Protein AF-A0A9D6KVW4-F1 (afdb_monomer_lite)

Sequence (142 aa):
MSFEREAVEVELALRDSAEEQGVEASVLQIEPPVDRVLAERVGRVVEAWKRVEGALRQRVEEKTGEAPKRSSDALRLAVQHELLTADQIQSLNGLRIMRNLAVHGPPTEFSEKHATQFVVLADALVTLLNFRKLGNQAEHEG

Radius of gyration: 28.42 Å; chains: 1; bounding box: 93×36×61 Å

Foldseek 3Di:
DPPVVVVVVVVVVVVVVVVVVPPPVPPPPPPPPPPVVLVVLLVLLVVLVVLLLVLLQVLLCVPPVDRDPDSVVSLVSCVVSVVDDPVLNVLNVVSVVLNCCSPPNDSVVCDPVSSVVSNVSSVVSSCVSPVPPPPPVVPPPD

pLDDT: mean 82.75, std 18.9, range [48.09, 98.5]

Secondary structure (DSSP, 8-state):
--SHHHHHHHHHHHHHHHHHTT--------PPPP-HHHHHHHHHHHHHHHHHHHHHHHHHHHHHS---SSHHHHHHHHHHTT-S-HHHHHHHHHHHHHHHHHHHS-GGG--HHHHHHHHHHHHHHHHHHHTTSSSTTTTS--

Structure (mmCIF, N/CA/C/O backbone):
data_AF-A0A9D6KVW4-F1
#
_entry.id   AF-A0A9D6KVW4-F1
#
loop_
_atom_site.group_PDB
_atom_site.id
_atom_site.type_symbol
_atom_site.label_atom_id
_atom_site.label_alt_id
_atom_site.label_comp_id
_atom_site.label_asym_id
_atom_site.label_entity_id
_atom_site.label_seq_id
_atom_site.pdbx_PDB_ins_code
_atom_site.Cartn_x
_atom_site.Cartn_y
_atom_site.Cartn_z
_atom_site.occupancy
_atom_site.B_iso_or_equiv
_atom_site.auth_seq_id
_atom_site.auth_comp_id
_atom_site.auth_asym_id
_atom_site.auth_atom_id
_atom_site.pdbx_PDB_model_num
ATOM 1 N N . MET A 1 1 ? 58.651 26.538 -43.200 1.00 53.88 1 MET A N 1
ATOM 2 C CA . MET A 1 1 ? 57.966 25.313 -42.736 1.00 53.88 1 MET A CA 1
ATOM 3 C C . MET A 1 1 ? 58.478 24.975 -41.338 1.00 53.88 1 MET A C 1
ATOM 5 O O . MET A 1 1 ? 59.445 24.240 -41.230 1.00 53.88 1 MET A O 1
ATOM 9 N N . SER A 1 2 ? 57.927 25.602 -40.289 1.00 58.62 2 SER A N 1
ATOM 10 C CA . SER A 1 2 ? 58.426 25.467 -38.902 1.00 58.62 2 SER A CA 1
ATOM 11 C C . SER A 1 2 ? 57.319 25.443 -37.833 1.00 58.62 2 SER A C 1
ATOM 13 O O . SER A 1 2 ? 57.630 25.521 -36.655 1.00 58.62 2 SER A O 1
ATOM 15 N N . PHE A 1 3 ? 56.045 25.324 -38.225 1.00 48.81 3 PHE A N 1
ATOM 16 C CA . PHE A 1 3 ? 54.901 25.371 -37.299 1.00 48.81 3 PHE A CA 1
ATOM 17 C C . PHE A 1 3 ? 54.341 23.983 -36.940 1.00 48.81 3 PHE A C 1
ATOM 19 O O . PHE A 1 3 ? 53.579 23.854 -35.993 1.00 48.81 3 PHE A O 1
ATOM 26 N N . GLU A 1 4 ? 54.736 22.928 -37.660 1.00 52.41 4 GLU A N 1
ATOM 27 C CA . GLU A 1 4 ? 54.264 21.558 -37.390 1.00 52.41 4 GLU A CA 1
ATOM 28 C C . GLU A 1 4 ? 55.052 20.855 -36.276 1.00 52.41 4 GLU A C 1
ATOM 30 O O . GLU A 1 4 ? 54.542 19.923 -35.667 1.00 52.41 4 GLU A O 1
ATOM 35 N N . ARG A 1 5 ? 56.280 21.297 -35.971 1.00 53.75 5 ARG A N 1
ATOM 36 C CA . ARG A 1 5 ? 57.085 20.704 -34.886 1.00 53.75 5 ARG A CA 1
ATOM 37 C C . ARG A 1 5 ? 56.686 21.213 -33.501 1.00 53.75 5 ARG A C 1
ATOM 39 O O . ARG A 1 5 ? 56.757 20.457 -32.543 1.00 53.75 5 ARG A O 1
ATOM 46 N N . GLU A 1 6 ? 56.212 22.452 -33.418 1.00 53.25 6 GLU A N 1
ATOM 47 C CA . GLU A 1 6 ? 55.851 23.102 -32.153 1.00 53.25 6 GLU A CA 1
ATOM 48 C C . GLU A 1 6 ? 54.529 22.552 -31.584 1.00 53.25 6 GLU A C 1
ATOM 50 O O . GLU A 1 6 ? 54.391 22.377 -30.378 1.00 53.25 6 GLU A O 1
ATOM 55 N N . ALA A 1 7 ? 53.582 22.169 -32.450 1.00 56.81 7 ALA A N 1
ATOM 56 C CA . ALA A 1 7 ? 52.325 21.544 -32.030 1.00 56.81 7 ALA A CA 1
ATOM 57 C C . ALA A 1 7 ? 52.526 20.144 -31.416 1.00 56.81 7 ALA A C 1
ATOM 59 O O . ALA A 1 7 ? 51.836 19.782 -30.466 1.00 56.81 7 ALA A O 1
ATOM 60 N N . VAL A 1 8 ? 53.501 19.380 -31.920 1.00 60.81 8 VAL A N 1
ATOM 61 C CA . VAL A 1 8 ? 53.801 18.022 -31.435 1.00 60.81 8 VAL A CA 1
ATOM 62 C C . VAL A 1 8 ? 54.504 18.053 -30.073 1.00 60.81 8 VAL A C 1
ATOM 64 O O . VAL A 1 8 ? 54.229 17.204 -29.228 1.00 60.81 8 VAL A O 1
ATOM 67 N N . GLU A 1 9 ? 55.364 19.045 -29.816 1.00 58.56 9 GLU A N 1
ATOM 68 C CA . GLU A 1 9 ? 56.016 19.208 -28.505 1.00 58.56 9 GLU A CA 1
ATOM 69 C C . GLU A 1 9 ? 55.029 19.617 -27.403 1.00 58.56 9 GLU A C 1
ATOM 71 O O . GLU A 1 9 ? 55.131 19.123 -26.281 1.00 58.56 9 GLU A O 1
ATOM 76 N N . VAL A 1 10 ? 54.032 20.452 -27.719 1.00 59.41 10 VAL A N 1
ATOM 77 C CA . VAL A 1 10 ? 52.977 20.823 -26.758 1.00 59.41 10 VAL A CA 1
ATOM 78 C C . VAL A 1 10 ? 52.087 19.622 -26.419 1.00 59.41 10 VAL A C 1
ATOM 80 O O . VAL A 1 10 ? 51.721 19.438 -25.260 1.00 59.41 10 VAL A O 1
ATOM 83 N N . GLU A 1 11 ? 51.773 18.770 -27.396 1.00 58.25 11 GLU A N 1
ATOM 84 C CA . GLU A 1 11 ? 50.952 17.573 -27.173 1.00 58.25 11 GLU A CA 1
ATOM 85 C C . GLU A 1 11 ? 51.691 16.496 -26.357 1.00 58.25 11 GLU A C 1
ATOM 87 O O . GLU A 1 11 ? 51.093 15.867 -25.483 1.00 58.25 11 GLU A O 1
ATOM 92 N N . LEU A 1 12 ? 53.003 16.333 -26.568 1.00 61.59 12 LEU A N 1
ATOM 93 C CA . LEU A 1 12 ? 53.848 15.443 -25.760 1.00 61.59 12 LEU A CA 1
ATOM 94 C C . LEU A 1 12 ? 54.020 15.953 -24.321 1.00 61.59 12 LEU A C 1
ATOM 96 O O . LEU A 1 12 ? 53.875 15.172 -23.383 1.00 61.59 12 LEU A O 1
ATOM 100 N N . ALA A 1 13 ? 54.228 17.260 -24.127 1.00 61.69 13 ALA A N 1
ATOM 101 C CA . ALA A 1 13 ? 54.359 17.850 -22.791 1.00 61.69 13 ALA A CA 1
ATOM 102 C C . ALA A 1 13 ? 53.062 17.759 -21.963 1.00 61.69 13 ALA A C 1
ATOM 104 O O . ALA A 1 13 ? 53.105 17.588 -20.744 1.00 61.69 13 ALA A O 1
ATOM 105 N N . LEU A 1 14 ? 51.896 17.836 -22.615 1.00 58.50 14 LEU A N 1
ATOM 106 C CA . LEU A 1 14 ? 50.601 17.657 -21.952 1.00 58.50 14 LEU A CA 1
ATOM 107 C C . LEU A 1 14 ? 50.338 16.197 -21.557 1.00 58.50 14 LEU A C 1
ATOM 109 O O . LEU A 1 14 ? 49.630 15.949 -20.581 1.00 58.50 14 LEU A O 1
ATOM 113 N N . ARG A 1 15 ? 50.911 15.238 -22.291 1.00 55.97 15 ARG A N 1
ATOM 114 C CA . ARG A 1 15 ? 50.732 13.807 -22.034 1.00 55.97 15 ARG A CA 1
ATOM 115 C C . ARG A 1 15 ? 51.581 13.319 -20.859 1.00 55.97 15 ARG A C 1
ATOM 117 O O . ARG A 1 15 ? 51.048 12.626 -19.998 1.00 55.97 15 ARG A O 1
ATOM 124 N N . ASP A 1 16 ? 52.831 13.768 -20.763 1.00 57.31 16 ASP A N 1
ATOM 125 C CA . ASP A 1 16 ? 53.711 13.431 -19.633 1.00 57.31 16 ASP A CA 1
ATOM 126 C C . ASP A 1 16 ? 53.219 14.065 -18.317 1.00 57.31 16 ASP A C 1
ATOM 128 O O . ASP A 1 16 ? 53.261 13.440 -17.257 1.00 57.31 16 ASP A O 1
ATOM 132 N N . SER A 1 17 ? 52.639 15.271 -18.378 1.00 55.34 17 SER A N 1
ATOM 133 C CA . SER A 1 17 ? 52.080 15.937 -17.191 1.00 55.34 17 SER A CA 1
ATOM 134 C C . SER A 1 17 ? 50.829 15.238 -16.631 1.00 55.34 17 SER A C 1
ATOM 136 O O . SER A 1 17 ? 50.553 15.344 -15.435 1.00 55.34 17 SER A O 1
ATOM 138 N N . ALA A 1 18 ? 50.085 14.498 -17.462 1.00 55.31 18 ALA A N 1
ATOM 139 C CA . ALA A 1 18 ? 48.910 13.737 -17.035 1.00 55.31 18 ALA A CA 1
ATOM 140 C C . ALA A 1 18 ? 49.273 12.411 -16.339 1.00 55.31 18 ALA A C 1
ATOM 142 O O . ALA A 1 18 ? 48.534 11.967 -15.460 1.00 55.31 18 ALA A O 1
ATOM 143 N N . GLU A 1 19 ? 50.410 11.799 -16.684 1.00 56.38 19 GLU A N 1
ATOM 144 C CA . GLU A 1 19 ? 50.887 10.562 -16.047 1.00 56.38 19 GLU A CA 1
ATOM 145 C C . GLU A 1 19 ? 51.571 10.827 -14.694 1.00 56.38 19 GLU A C 1
ATOM 147 O O . GLU A 1 19 ? 51.370 10.063 -13.748 1.00 56.38 19 GLU A O 1
ATOM 152 N N . GLU A 1 20 ? 52.299 11.941 -14.541 1.00 55.78 20 GLU A N 1
ATOM 153 C CA . GLU A 1 20 ? 52.974 12.282 -13.275 1.00 55.78 20 GLU A CA 1
ATOM 154 C C . GLU A 1 20 ? 52.019 12.689 -12.142 1.00 55.78 20 GLU A C 1
ATOM 156 O O . GLU A 1 20 ? 52.359 12.543 -10.966 1.00 55.78 20 GLU A O 1
ATOM 161 N N . GLN A 1 21 ? 50.812 13.174 -12.452 1.00 53.56 21 GLN A N 1
ATOM 162 C CA . GLN A 1 21 ? 49.875 13.633 -11.420 1.00 53.56 21 GLN A CA 1
ATOM 163 C C . GLN A 1 21 ? 49.090 12.511 -10.735 1.00 53.56 21 GLN A C 1
ATOM 165 O O . GLN A 1 21 ? 48.299 12.806 -9.838 1.00 53.56 21 GLN A O 1
ATOM 170 N N . GLY A 1 22 ? 49.279 11.241 -11.121 1.00 48.66 22 GLY A N 1
ATOM 171 C CA . GLY A 1 22 ? 48.578 10.122 -10.483 1.00 48.66 22 GLY A CA 1
ATOM 172 C C . GLY A 1 22 ? 47.059 10.312 -10.467 1.00 48.66 22 GLY A C 1
ATOM 173 O O . GLY A 1 22 ? 46.369 9.756 -9.612 1.00 48.66 22 GLY A O 1
ATOM 174 N N . VAL A 1 23 ? 46.536 11.121 -11.394 1.00 50.03 23 VAL A N 1
ATOM 175 C CA . VAL A 1 23 ? 45.110 11.239 -11.632 1.00 50.03 23 VAL A CA 1
ATOM 176 C C . VAL A 1 23 ? 44.770 9.970 -12.387 1.00 50.03 23 VAL A C 1
ATOM 178 O O . VAL A 1 23 ? 44.669 9.957 -13.612 1.00 50.03 23 VAL A O 1
ATOM 181 N N . GLU A 1 24 ? 44.602 8.873 -11.638 1.00 49.53 24 GLU A N 1
ATOM 182 C CA . GLU A 1 24 ? 43.600 7.892 -12.015 1.00 49.53 24 GLU A CA 1
ATOM 183 C C . GLU A 1 24 ? 42.417 8.735 -12.451 1.00 49.53 24 GLU A C 1
ATOM 185 O O . GLU A 1 24 ? 41.869 9.498 -11.648 1.00 49.53 24 GLU A O 1
ATOM 190 N N . ALA A 1 25 ? 42.120 8.697 -13.749 1.00 51.31 25 ALA A N 1
ATOM 191 C CA . ALA A 1 25 ? 40.879 9.192 -14.282 1.00 51.31 25 ALA A CA 1
ATOM 192 C C . ALA A 1 25 ? 39.812 8.437 -13.497 1.00 51.31 25 ALA A C 1
ATOM 194 O O . ALA A 1 25 ? 39.434 7.326 -13.863 1.00 51.31 25 ALA A O 1
ATOM 195 N N . SER A 1 26 ? 39.436 8.999 -12.345 1.00 48.09 26 SER A N 1
ATOM 196 C CA . SER A 1 26 ? 38.346 8.560 -11.509 1.00 48.09 26 SER A CA 1
ATOM 197 C C . SER A 1 26 ? 37.188 8.685 -12.447 1.00 48.09 26 SER A C 1
ATOM 199 O O . SER A 1 26 ? 36.730 9.787 -12.753 1.00 48.09 26 SER A O 1
ATOM 201 N N . VAL A 1 27 ? 36.883 7.530 -13.023 1.00 52.50 27 VAL A N 1
ATOM 202 C CA . VAL A 1 27 ? 35.858 7.289 -14.003 1.00 52.50 27 VAL A CA 1
ATOM 203 C C . VAL A 1 27 ? 34.685 8.106 -13.521 1.00 52.50 27 VAL A C 1
ATOM 205 O O . VAL A 1 27 ? 34.108 7.802 -12.477 1.00 52.50 27 VAL A O 1
ATOM 208 N N . LEU A 1 28 ? 34.400 9.197 -14.237 1.00 49.84 28 LEU A N 1
ATOM 209 C CA . LEU A 1 28 ? 33.108 9.845 -14.190 1.00 49.84 28 LEU A CA 1
ATOM 210 C C . LEU A 1 28 ? 32.139 8.696 -14.434 1.00 49.84 28 LEU A C 1
ATOM 212 O O . LEU A 1 28 ? 31.998 8.226 -15.563 1.00 49.84 28 LEU A O 1
ATOM 216 N N . GLN A 1 29 ? 31.578 8.157 -13.351 1.00 53.41 29 GLN A N 1
ATOM 217 C CA . GLN A 1 29 ? 30.484 7.213 -13.402 1.00 53.41 29 GLN A CA 1
ATOM 218 C C . GLN A 1 29 ? 29.326 8.035 -13.945 1.00 53.41 29 GLN A C 1
ATOM 220 O O . GLN A 1 29 ? 28.557 8.636 -13.202 1.00 53.41 29 GLN A O 1
ATOM 225 N N . ILE A 1 30 ? 29.292 8.167 -15.269 1.00 55.62 30 ILE A N 1
ATOM 226 C CA . ILE A 1 30 ? 28.155 8.692 -15.994 1.00 55.62 30 ILE A CA 1
ATOM 227 C C . ILE A 1 30 ? 27.073 7.669 -15.694 1.00 55.62 30 ILE A C 1
ATOM 229 O O . ILE A 1 30 ? 27.104 6.555 -16.221 1.00 55.62 30 ILE A O 1
ATOM 233 N N . GLU A 1 31 ? 26.193 8.012 -14.751 1.00 59.75 31 GLU A N 1
ATOM 234 C CA . GLU A 1 31 ? 25.026 7.202 -14.448 1.00 59.75 31 GLU A CA 1
ATOM 235 C C . GLU A 1 31 ? 24.353 6.854 -15.781 1.00 59.75 31 GLU A C 1
ATOM 237 O O . GLU A 1 31 ? 24.183 7.741 -16.632 1.00 59.75 31 GLU A O 1
ATOM 242 N N . PRO A 1 32 ? 24.030 5.572 -16.021 1.00 60.19 32 PRO A N 1
ATOM 243 C CA . PRO A 1 32 ? 23.381 5.187 -17.259 1.00 60.19 32 PRO A CA 1
ATOM 244 C C . PRO A 1 32 ? 22.113 6.031 -17.432 1.00 60.19 32 PRO A C 1
ATOM 246 O O . PRO A 1 32 ? 21.452 6.351 -16.438 1.00 60.19 32 PRO A O 1
ATOM 249 N N . PRO A 1 33 ? 21.760 6.413 -18.673 1.00 70.81 33 PRO A N 1
ATOM 250 C CA . PRO A 1 33 ? 20.574 7.215 -18.923 1.00 70.81 33 PRO A CA 1
ATOM 251 C C . PRO A 1 33 ? 19.373 6.546 -18.255 1.00 70.81 33 PRO A C 1
ATOM 253 O O . PRO A 1 33 ? 19.053 5.395 -18.554 1.00 70.81 33 PRO A O 1
ATOM 256 N N . VAL A 1 34 ? 18.745 7.265 -17.321 1.00 73.50 34 VAL A N 1
ATOM 257 C CA . VAL A 1 34 ? 17.565 6.783 -16.603 1.00 73.50 34 VAL A CA 1
ATOM 258 C C . VAL A 1 34 ? 16.524 6.380 -17.637 1.00 73.50 34 VAL A C 1
ATOM 260 O O . VAL A 1 34 ? 16.097 7.206 -18.450 1.00 73.50 34 VAL A O 1
ATOM 263 N N . ASP A 1 35 ? 16.118 5.111 -17.608 1.00 87.50 35 ASP A N 1
ATOM 264 C CA . ASP A 1 35 ? 14.998 4.635 -18.407 1.00 87.50 35 ASP A CA 1
ATOM 265 C C . ASP A 1 35 ? 13.746 5.401 -17.962 1.00 87.50 35 ASP A C 1
ATOM 267 O O . ASP A 1 35 ? 13.157 5.135 -16.911 1.00 87.50 35 ASP A O 1
ATOM 271 N N . ARG A 1 36 ? 13.369 6.408 -18.757 1.00 89.25 36 ARG A N 1
ATOM 272 C CA . ARG A 1 36 ? 12.244 7.299 -18.458 1.00 89.25 36 ARG A CA 1
ATOM 273 C C . ARG A 1 36 ? 10.940 6.521 -18.320 1.00 89.25 36 ARG A C 1
ATOM 275 O O . ARG A 1 36 ? 10.134 6.843 -17.453 1.00 89.25 36 ARG A O 1
ATOM 282 N N . VAL A 1 37 ? 10.765 5.465 -19.113 1.00 90.31 37 VAL A N 1
ATOM 283 C CA . VAL A 1 37 ? 9.555 4.640 -19.087 1.00 90.31 37 VAL A CA 1
ATOM 284 C C . VAL A 1 37 ? 9.489 3.846 -17.784 1.00 90.31 37 VAL A C 1
ATOM 286 O O . VAL A 1 37 ? 8.429 3.757 -17.157 1.00 90.31 37 VAL A O 1
ATOM 289 N N . LEU A 1 38 ? 10.620 3.295 -17.334 1.00 92.50 38 LEU A N 1
ATOM 290 C CA . LEU A 1 38 ? 10.696 2.658 -16.021 1.00 92.50 38 LEU A CA 1
ATOM 291 C C . LEU A 1 38 ? 10.424 3.668 -14.899 1.00 92.50 38 LEU A C 1
ATOM 293 O O . LEU A 1 38 ? 9.608 3.390 -14.020 1.00 92.50 38 LEU A O 1
ATOM 297 N N . ALA A 1 39 ? 11.044 4.849 -14.944 1.00 92.75 39 ALA A N 1
ATOM 298 C CA . ALA A 1 39 ? 10.861 5.886 -13.930 1.00 92.75 39 ALA A CA 1
ATOM 299 C C . ALA A 1 39 ? 9.388 6.320 -13.799 1.00 92.75 39 ALA A C 1
ATOM 301 O O . ALA A 1 39 ? 8.875 6.439 -12.686 1.00 92.75 39 ALA A O 1
ATOM 302 N N . GLU A 1 40 ? 8.672 6.475 -14.915 1.00 95.56 40 GLU A N 1
ATOM 303 C CA . GLU A 1 40 ? 7.237 6.789 -14.933 1.00 95.56 40 GLU A CA 1
ATOM 304 C C . GLU A 1 40 ? 6.376 5.676 -14.310 1.00 95.56 40 GLU A C 1
ATOM 306 O O . GLU A 1 40 ? 5.430 5.944 -13.559 1.00 95.56 40 GLU A O 1
ATOM 311 N N . ARG A 1 41 ? 6.695 4.402 -14.579 1.00 96.31 41 ARG A N 1
ATOM 312 C CA . ARG A 1 41 ? 6.029 3.249 -13.940 1.00 96.31 41 ARG A CA 1
ATOM 313 C C . ARG A 1 41 ? 6.237 3.252 -12.433 1.00 96.31 41 ARG A C 1
ATOM 315 O O . ARG A 1 41 ? 5.263 3.144 -11.688 1.00 96.31 41 ARG A O 1
ATOM 322 N N . VAL A 1 42 ? 7.483 3.410 -11.991 1.00 97.19 42 VAL A N 1
ATOM 323 C CA . VAL A 1 42 ? 7.833 3.452 -10.566 1.00 97.19 42 VAL A CA 1
ATOM 324 C C . VAL A 1 42 ? 7.161 4.641 -9.880 1.00 97.19 42 VAL A C 1
ATOM 326 O O . VAL A 1 42 ? 6.586 4.477 -8.805 1.00 97.19 42 VAL A O 1
ATOM 329 N N . GLY A 1 43 ? 7.134 5.811 -10.524 1.00 97.44 43 GLY A N 1
ATOM 330 C CA . GLY A 1 43 ? 6.452 7.000 -10.015 1.00 97.44 43 GLY A CA 1
ATOM 331 C C . GLY A 1 43 ? 4.968 6.757 -9.729 1.00 97.44 43 GLY A C 1
ATOM 332 O O . GLY A 1 43 ? 4.496 7.051 -8.630 1.00 97.44 43 GLY A O 1
ATOM 333 N N . ARG A 1 44 ? 4.238 6.130 -10.663 1.00 98.00 44 ARG A N 1
ATOM 334 C CA . ARG A 1 44 ? 2.817 5.777 -10.463 1.00 98.00 44 ARG A CA 1
ATOM 335 C C . ARG A 1 44 ? 2.603 4.833 -9.280 1.00 98.00 44 ARG A C 1
ATOM 337 O O . ARG A 1 44 ? 1.656 5.017 -8.518 1.00 98.00 44 ARG A O 1
ATOM 344 N N . VAL A 1 45 ? 3.486 3.850 -9.104 1.00 98.25 45 VAL A N 1
ATOM 345 C CA . VAL A 1 45 ? 3.444 2.915 -7.968 1.00 98.25 45 VAL A CA 1
ATOM 346 C C . VAL A 1 45 ? 3.679 3.643 -6.648 1.00 98.25 45 VAL A C 1
ATOM 348 O O . VAL A 1 45 ? 2.928 3.441 -5.695 1.00 98.25 45 VAL A O 1
ATOM 351 N N . VAL A 1 46 ? 4.690 4.512 -6.585 1.00 98.12 46 VAL A N 1
ATOM 352 C CA . VAL A 1 46 ? 5.012 5.290 -5.381 1.00 98.12 46 VAL A CA 1
ATOM 353 C C . VAL A 1 46 ? 3.851 6.208 -4.998 1.00 98.12 46 VAL A C 1
ATOM 355 O O . VAL A 1 46 ? 3.452 6.225 -3.834 1.00 98.12 46 VAL A O 1
ATOM 358 N N . GLU A 1 47 ? 3.261 6.920 -5.958 1.00 98.38 47 GLU A N 1
ATOM 359 C CA . GLU A 1 47 ? 2.109 7.790 -5.701 1.00 98.38 47 GLU A CA 1
ATOM 360 C C . GLU A 1 47 ? 0.860 7.002 -5.279 1.00 98.38 47 GLU A C 1
ATOM 362 O O . GLU A 1 47 ? 0.170 7.373 -4.327 1.00 98.38 47 GLU A O 1
ATOM 367 N N . ALA A 1 48 ? 0.581 5.862 -5.914 1.00 98.44 48 ALA A N 1
ATOM 368 C CA . ALA A 1 48 ? -0.504 4.983 -5.488 1.00 98.44 48 ALA A CA 1
ATOM 369 C C . ALA A 1 48 ? -0.283 4.429 -4.068 1.00 98.44 48 ALA A C 1
ATOM 371 O O . ALA A 1 48 ? -1.210 4.430 -3.258 1.00 98.44 48 ALA A O 1
ATOM 372 N N . TRP A 1 49 ? 0.947 4.040 -3.722 1.00 98.25 49 TRP A N 1
ATOM 373 C CA . TRP A 1 49 ? 1.286 3.576 -2.376 1.00 98.25 49 TRP A CA 1
ATOM 374 C C . TRP A 1 49 ? 1.118 4.674 -1.318 1.00 98.25 49 TRP A C 1
ATOM 376 O O . TRP A 1 49 ? 0.549 4.415 -0.258 1.00 98.25 49 TRP A O 1
ATOM 386 N N . LYS A 1 50 ? 1.529 5.916 -1.609 1.00 97.94 50 LYS A N 1
ATOM 387 C CA . LYS A 1 50 ? 1.315 7.063 -0.707 1.00 97.94 50 LYS A CA 1
ATOM 388 C C . LYS A 1 50 ? -0.165 7.267 -0.379 1.00 97.94 50 LYS A C 1
ATOM 390 O O . LYS A 1 50 ? -0.492 7.559 0.771 1.00 97.94 50 LYS A O 1
ATOM 395 N N . ARG A 1 51 ? -1.059 7.087 -1.360 1.00 98.00 51 ARG A N 1
ATOM 396 C CA . ARG A 1 51 ? -2.517 7.175 -1.153 1.00 98.00 51 ARG A CA 1
ATOM 397 C C . 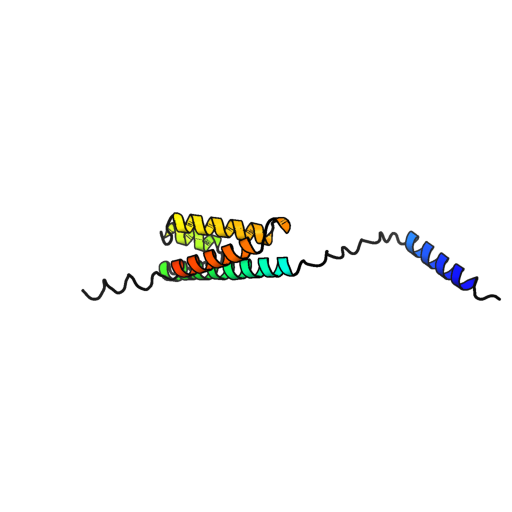ARG A 1 51 ? -3.024 6.075 -0.215 1.00 98.00 51 ARG A C 1
ATOM 399 O O . ARG A 1 51 ? -3.788 6.376 0.697 1.00 98.00 51 ARG A O 1
ATOM 406 N N . VAL A 1 52 ? -2.543 4.839 -0.375 1.00 97.94 52 VAL A N 1
ATOM 407 C CA . VAL A 1 52 ? -2.856 3.721 0.539 1.00 97.94 52 VAL A CA 1
ATOM 408 C C . VAL A 1 52 ? -2.385 4.022 1.965 1.00 97.94 52 VAL A C 1
ATOM 410 O O . VAL A 1 52 ? -3.156 3.877 2.911 1.00 97.94 52 VAL A O 1
ATOM 413 N N . GLU A 1 53 ? -1.143 4.482 2.136 1.00 97.81 53 GLU A N 1
ATOM 414 C CA . GLU A 1 53 ? -0.604 4.829 3.457 1.00 97.81 53 GLU A CA 1
ATOM 415 C C . GLU A 1 53 ? -1.358 5.994 4.102 1.00 97.81 53 GLU A C 1
ATOM 417 O O . GLU A 1 53 ? -1.616 5.966 5.304 1.00 97.81 53 GLU A O 1
ATOM 422 N N . GLY A 1 54 ? -1.724 7.005 3.312 1.00 97.12 54 GLY A N 1
ATOM 423 C CA . GLY A 1 54 ? -2.551 8.122 3.759 1.00 97.12 54 GLY A CA 1
ATOM 424 C C . GLY A 1 54 ? -3.905 7.651 4.283 1.00 97.12 54 GLY A C 1
ATOM 425 O O . GLY A 1 54 ? -4.250 7.965 5.419 1.00 97.12 54 GLY A O 1
ATOM 426 N N . ALA A 1 55 ? -4.619 6.834 3.505 1.00 96.69 55 ALA A N 1
ATOM 427 C CA . ALA A 1 55 ? -5.917 6.287 3.896 1.00 96.69 55 ALA A CA 1
ATOM 428 C C . ALA A 1 55 ? -5.826 5.400 5.150 1.00 96.69 55 ALA A C 1
ATOM 430 O O . ALA A 1 55 ? -6.672 5.484 6.037 1.00 96.69 55 ALA A O 1
ATOM 431 N N . LEU A 1 56 ? -4.776 4.577 5.267 1.00 97.25 56 LEU A N 1
ATOM 432 C CA . LEU A 1 56 ? -4.561 3.748 6.453 1.00 97.25 56 LEU A CA 1
ATOM 433 C C . LEU A 1 56 ? -4.297 4.599 7.701 1.00 97.25 56 LEU A C 1
ATOM 435 O O . LEU A 1 56 ? -4.908 4.350 8.738 1.00 97.25 56 LEU A O 1
ATOM 439 N N . ARG A 1 57 ? -3.410 5.601 7.609 1.00 97.38 57 ARG A N 1
ATOM 440 C CA . ARG A 1 57 ? -3.118 6.515 8.726 1.00 97.38 57 ARG A CA 1
ATOM 441 C C . ARG A 1 57 ? -4.368 7.262 9.169 1.00 97.38 57 ARG A C 1
ATOM 443 O O . ARG A 1 57 ? -4.666 7.260 10.356 1.00 97.38 57 ARG A O 1
ATOM 450 N N . GLN A 1 58 ? -5.114 7.816 8.216 1.00 96.00 58 GLN A N 1
ATOM 451 C CA . GLN A 1 58 ? -6.364 8.514 8.493 1.00 96.00 58 GLN A CA 1
ATOM 452 C C . GLN A 1 58 ? -7.367 7.596 9.198 1.00 96.00 58 GLN A C 1
ATOM 454 O O . GLN A 1 58 ? -7.932 7.969 10.218 1.00 96.00 58 GLN A O 1
ATOM 459 N N . ARG A 1 59 ? -7.555 6.366 8.706 1.00 95.00 59 ARG A N 1
ATOM 460 C CA . ARG A 1 59 ? -8.475 5.402 9.325 1.00 95.00 59 ARG A CA 1
ATOM 461 C C . ARG A 1 59 ? -8.076 5.045 10.758 1.00 95.00 59 ARG A C 1
ATOM 463 O O . ARG A 1 59 ? -8.955 4.852 11.593 1.00 95.00 59 ARG A O 1
ATOM 470 N N . VAL A 1 60 ? -6.778 4.903 11.029 1.00 96.75 60 VAL A N 1
ATOM 471 C CA . VAL A 1 60 ? -6.270 4.659 12.386 1.00 96.75 60 VAL A CA 1
ATOM 472 C C . VAL A 1 60 ? -6.569 5.862 13.273 1.00 96.75 60 VAL A C 1
ATOM 474 O O . VAL A 1 60 ? -7.217 5.693 14.299 1.00 96.75 60 VAL A O 1
ATOM 477 N N . GLU A 1 61 ? -6.206 7.065 12.834 1.00 96.62 61 GLU A N 1
ATOM 478 C CA . GLU A 1 61 ? -6.442 8.308 13.574 1.00 96.62 61 GLU A CA 1
ATOM 479 C C . GLU A 1 61 ? -7.927 8.524 13.891 1.00 96.62 61 GLU A C 1
ATOM 481 O O . GLU A 1 61 ? -8.285 8.777 15.038 1.00 96.62 61 GLU A O 1
ATOM 486 N N . GLU A 1 62 ? -8.815 8.304 12.920 1.00 94.94 62 GLU A N 1
ATOM 487 C CA . GLU A 1 62 ? -10.266 8.412 13.105 1.00 94.94 62 GLU A CA 1
ATOM 488 C C . GLU A 1 62 ? -10.843 7.395 14.105 1.00 94.94 62 GLU A C 1
ATOM 490 O O . GLU A 1 62 ? -11.914 7.629 14.668 1.00 94.94 62 GLU A O 1
ATOM 495 N N . LYS A 1 63 ? -10.194 6.239 14.301 1.00 94.56 63 LYS A N 1
ATOM 496 C CA . LYS A 1 63 ? -10.721 5.143 15.134 1.00 94.56 63 LYS A CA 1
ATOM 497 C C . LYS A 1 63 ? -10.051 5.014 16.492 1.00 94.56 63 LYS A C 1
ATOM 499 O O . LYS A 1 63 ? -10.696 4.516 17.410 1.00 94.56 63 LYS A O 1
ATOM 504 N N . THR A 1 64 ? -8.802 5.440 16.623 1.00 95.75 64 THR A N 1
ATOM 505 C CA . THR A 1 64 ? -8.028 5.319 17.866 1.00 95.75 64 THR A CA 1
ATOM 506 C C . THR A 1 64 ? -7.671 6.675 18.471 1.00 95.75 64 THR A C 1
ATOM 508 O O . THR A 1 64 ? -7.322 6.735 19.645 1.00 95.75 64 THR A O 1
ATOM 511 N N . GLY A 1 65 ? -7.755 7.764 17.698 1.00 96.69 65 GLY A N 1
ATOM 512 C CA . GLY A 1 65 ? -7.247 9.082 18.086 1.00 96.69 65 GLY A CA 1
ATOM 513 C C . GLY A 1 65 ? -5.719 9.203 18.016 1.00 96.69 65 GLY A C 1
ATOM 514 O O . GLY A 1 65 ? -5.175 10.259 18.332 1.00 96.69 65 GLY A O 1
ATOM 515 N N . GLU A 1 66 ? -5.008 8.148 17.607 1.00 96.88 66 GLU A N 1
ATOM 516 C CA . GLU A 1 66 ? -3.554 8.170 17.443 1.00 96.88 66 GLU A CA 1
ATOM 517 C C . GLU A 1 66 ? -3.170 8.561 16.012 1.00 96.88 66 GLU A C 1
ATOM 519 O O . GLU A 1 66 ? -3.675 7.983 15.055 1.00 96.88 66 GLU A O 1
ATOM 524 N N . ALA A 1 67 ? -2.215 9.482 15.859 1.00 96.00 67 ALA A N 1
ATOM 525 C CA . ALA A 1 67 ? -1.714 9.939 14.559 1.00 96.00 67 ALA A CA 1
ATOM 526 C C . ALA A 1 67 ? -0.335 9.316 14.234 1.00 96.00 67 ALA A C 1
ATOM 528 O O . ALA A 1 67 ? 0.711 9.939 14.471 1.00 96.00 67 ALA A O 1
ATOM 529 N N . PRO A 1 68 ? -0.273 8.071 13.716 1.00 96.12 68 PRO A N 1
ATOM 530 C CA . PRO A 1 68 ? 0.991 7.401 13.433 1.00 96.12 68 PRO A CA 1
ATOM 531 C C . PRO A 1 68 ? 1.769 8.111 12.320 1.00 96.12 68 PRO A C 1
ATOM 533 O O . PRO A 1 68 ? 1.284 8.287 11.204 1.00 96.12 68 PRO A O 1
ATOM 536 N N . LYS A 1 69 ? 3.034 8.452 12.592 1.00 93.12 69 LYS A N 1
ATOM 537 C CA . LYS A 1 69 ? 3.922 9.094 11.602 1.00 93.12 69 LYS A CA 1
ATOM 538 C C . LYS A 1 69 ? 4.491 8.107 10.580 1.00 93.12 69 LYS A C 1
ATOM 540 O O . LYS A 1 69 ? 4.800 8.498 9.457 1.00 93.12 69 LYS A O 1
ATOM 545 N N . ARG A 1 70 ? 4.657 6.836 10.962 1.00 93.19 70 ARG A N 1
ATOM 546 C CA . ARG A 1 70 ? 5.227 5.780 10.112 1.00 93.19 70 ARG A CA 1
ATOM 547 C C . ARG A 1 70 ? 4.159 4.768 9.719 1.00 93.19 70 ARG A C 1
ATOM 549 O O . ARG A 1 70 ? 3.295 4.415 10.517 1.00 93.19 70 ARG A O 1
ATOM 556 N N . SER A 1 71 ? 4.268 4.235 8.508 1.00 90.62 71 SER A N 1
ATOM 557 C CA . SER A 1 71 ? 3.325 3.241 7.977 1.00 90.62 71 SER A CA 1
ATOM 558 C C . SER A 1 71 ? 3.349 1.921 8.752 1.00 90.62 71 SER A C 1
ATOM 560 O O . SER A 1 71 ? 2.315 1.274 8.891 1.00 90.62 71 SER A O 1
ATOM 562 N N . SER A 1 72 ? 4.508 1.538 9.302 1.00 92.19 72 SER A N 1
ATOM 563 C CA . SER A 1 72 ? 4.634 0.381 10.200 1.00 92.19 72 SER A CA 1
ATOM 564 C C . SER A 1 72 ? 3.789 0.537 11.461 1.00 92.19 72 SER A C 1
ATOM 566 O O . SER A 1 72 ? 3.155 -0.419 11.900 1.00 92.19 72 SER A O 1
ATOM 568 N N . ASP A 1 73 ? 3.759 1.748 12.017 1.00 95.75 73 ASP A N 1
ATOM 569 C CA . ASP A 1 73 ? 3.035 2.045 13.250 1.00 95.75 73 ASP A CA 1
ATOM 570 C C . ASP A 1 73 ? 1.531 2.061 12.975 1.00 95.75 73 ASP A C 1
ATOM 572 O O . ASP A 1 73 ? 0.766 1.473 13.733 1.00 95.75 73 ASP A O 1
ATOM 576 N N . ALA A 1 74 ? 1.125 2.633 11.836 1.00 96.31 74 ALA A N 1
ATOM 577 C CA . ALA A 1 74 ? -0.259 2.606 11.377 1.00 96.31 74 ALA A CA 1
ATOM 578 C C . ALA A 1 74 ? -0.773 1.174 11.174 1.00 96.31 74 ALA A C 1
ATOM 580 O O . ALA A 1 74 ? -1.853 0.840 11.647 1.00 96.31 74 ALA A O 1
ATOM 581 N N . LEU A 1 75 ? 0.008 0.298 10.529 1.00 95.19 75 LEU A N 1
ATOM 582 C CA . LEU A 1 75 ? -0.384 -1.102 10.349 1.00 95.19 75 LEU A CA 1
ATOM 583 C C . LEU A 1 75 ? -0.493 -1.837 11.690 1.00 95.19 75 LEU A C 1
ATOM 585 O O . LEU A 1 75 ? -1.464 -2.554 11.911 1.00 95.19 75 LEU A O 1
ATOM 589 N N . ARG A 1 76 ? 0.472 -1.637 12.597 1.00 96.31 76 ARG A N 1
ATOM 590 C CA . ARG A 1 76 ? 0.447 -2.238 13.938 1.00 96.31 76 ARG A CA 1
ATOM 591 C C . ARG A 1 76 ? -0.813 -1.838 14.708 1.00 96.31 76 ARG A C 1
ATOM 593 O O . ARG A 1 76 ? -1.495 -2.715 15.228 1.00 96.31 76 ARG A O 1
ATOM 600 N N . LEU A 1 77 ? -1.136 -0.544 14.736 1.00 96.94 77 LEU A N 1
ATOM 601 C CA . LEU A 1 77 ? -2.346 -0.030 15.385 1.00 96.94 77 LEU A CA 1
ATOM 602 C C . LEU A 1 77 ? -3.616 -0.560 14.711 1.00 96.94 77 LEU A C 1
ATOM 604 O O . LEU A 1 77 ? -4.540 -0.997 15.389 1.00 96.94 77 LEU A O 1
ATOM 608 N N . ALA A 1 78 ? -3.651 -0.599 13.378 1.00 96.19 78 ALA A N 1
ATOM 609 C CA . ALA A 1 78 ? -4.796 -1.124 12.646 1.00 96.19 78 ALA A CA 1
ATOM 610 C C . ALA A 1 78 ? -5.076 -2.603 12.959 1.00 96.19 78 ALA A C 1
ATOM 612 O O . ALA A 1 78 ? -6.239 -2.988 13.044 1.00 96.19 78 ALA A O 1
ATOM 613 N N . VAL A 1 79 ? -4.034 -3.416 13.165 1.00 95.62 79 VAL A N 1
ATOM 614 C CA . VAL A 1 79 ? -4.165 -4.816 13.600 1.00 95.62 79 VAL A CA 1
ATOM 615 C C . VAL A 1 79 ? -4.606 -4.900 15.061 1.00 95.62 79 VAL A C 1
ATOM 617 O O . VAL A 1 79 ? -5.549 -5.622 15.365 1.00 95.62 79 VAL A O 1
ATOM 620 N N . GLN A 1 80 ? -3.962 -4.143 15.954 1.00 96.62 80 GLN A N 1
ATOM 621 C CA . GLN A 1 80 ? -4.267 -4.135 17.390 1.00 96.62 80 GLN A CA 1
ATOM 622 C C . GLN A 1 80 ? -5.728 -3.758 17.686 1.00 96.62 80 GLN A C 1
ATOM 624 O O . GLN A 1 80 ? -6.313 -4.279 18.628 1.00 96.62 80 GLN A O 1
ATOM 629 N N . HIS A 1 81 ? -6.305 -2.864 16.883 1.00 95.44 81 HIS A N 1
ATOM 630 C CA . HIS A 1 81 ? -7.685 -2.396 17.019 1.00 95.44 81 HIS A CA 1
ATOM 631 C C . HIS A 1 81 ? -8.667 -3.081 16.054 1.00 95.44 81 HIS A C 1
ATOM 633 O O . HIS A 1 81 ? -9.768 -2.570 15.854 1.00 95.44 81 HIS A O 1
ATOM 639 N N . GLU A 1 82 ? -8.270 -4.189 15.414 1.00 95.56 82 GLU A N 1
ATOM 640 C CA . GLU A 1 82 ? -9.124 -4.968 14.501 1.00 95.56 82 GLU A CA 1
ATOM 641 C C . GLU A 1 82 ? -9.785 -4.103 13.403 1.00 95.56 82 GLU A C 1
ATOM 643 O O . GLU A 1 82 ? -10.926 -4.304 12.979 1.00 95.56 82 GLU A O 1
ATOM 648 N N . LEU A 1 83 ? -9.068 -3.079 12.923 1.00 94.62 83 LEU A N 1
ATOM 649 C CA . LEU A 1 83 ? -9.567 -2.148 11.904 1.00 94.62 83 LEU A CA 1
ATOM 650 C C . LEU A 1 83 ? -9.520 -2.733 10.492 1.00 94.62 83 LEU A C 1
ATOM 652 O O . LEU A 1 83 ? -10.122 -2.145 9.580 1.00 94.62 83 LEU A O 1
ATOM 656 N N . LEU A 1 84 ? -8.791 -3.839 10.330 1.00 94.38 84 LEU A N 1
ATOM 657 C CA . LEU A 1 84 ? -8.558 -4.558 9.087 1.00 94.38 84 LEU A CA 1
ATOM 658 C C . LEU A 1 84 ? -8.895 -6.038 9.252 1.00 94.38 84 LEU A C 1
ATOM 660 O O . LEU A 1 84 ? -8.603 -6.637 10.284 1.00 94.38 84 LEU A O 1
ATOM 664 N N . THR A 1 85 ? -9.441 -6.638 8.200 1.00 94.00 85 THR A N 1
ATOM 665 C CA . THR A 1 85 ? -9.592 -8.095 8.115 1.00 94.00 85 THR A CA 1
ATOM 666 C C . THR A 1 85 ? -8.261 -8.765 7.764 1.00 94.00 85 THR A C 1
ATOM 668 O O . THR A 1 85 ? -7.342 -8.124 7.243 1.00 94.00 85 THR A O 1
ATOM 671 N N . ALA A 1 86 ? -8.159 -10.077 7.995 1.00 92.50 86 ALA A N 1
ATOM 672 C CA . ALA A 1 86 ? -6.988 -10.862 7.596 1.00 92.50 86 ALA A CA 1
ATOM 673 C C . ALA A 1 86 ? -6.675 -10.712 6.092 1.00 92.50 86 ALA A C 1
ATOM 675 O O . ALA A 1 86 ? -5.529 -10.451 5.722 1.00 92.50 86 ALA A O 1
ATOM 676 N N . ASP A 1 87 ? -7.704 -10.752 5.242 1.00 93.75 87 ASP A N 1
ATOM 677 C CA . ASP A 1 87 ? -7.571 -10.588 3.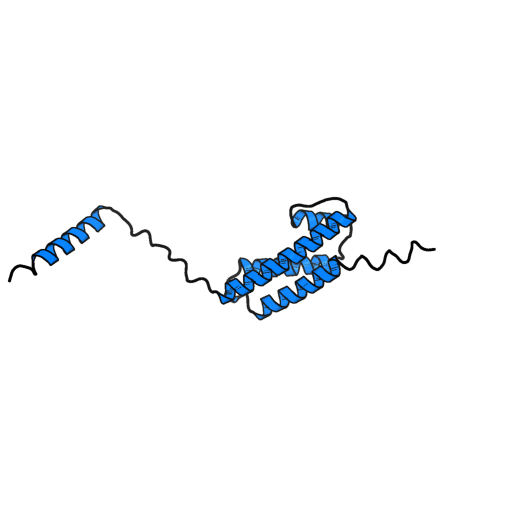789 1.00 93.75 87 ASP A CA 1
ATOM 678 C C . ASP A 1 87 ? -7.041 -9.199 3.401 1.00 93.75 87 ASP A C 1
ATOM 680 O O . ASP A 1 87 ? -6.231 -9.060 2.479 1.00 93.75 87 ASP A O 1
ATOM 684 N N . GLN A 1 88 ? -7.450 -8.150 4.121 1.00 94.81 88 GLN A N 1
ATOM 685 C CA . GLN A 1 88 ? -6.948 -6.791 3.902 1.00 94.81 88 GLN A CA 1
ATOM 686 C C . GLN A 1 88 ? -5.477 -6.661 4.305 1.00 94.81 88 GLN A C 1
ATOM 688 O O . GLN A 1 88 ? -4.696 -6.037 3.585 1.00 94.81 88 GLN A O 1
ATOM 693 N N . ILE A 1 89 ? -5.079 -7.280 5.421 1.00 95.62 89 ILE A N 1
ATOM 694 C CA . ILE A 1 89 ? -3.678 -7.320 5.864 1.00 95.62 89 ILE A CA 1
ATOM 695 C C . ILE A 1 89 ? -2.820 -8.058 4.829 1.00 95.62 89 ILE A C 1
ATOM 697 O O . ILE A 1 89 ? -1.755 -7.572 4.441 1.00 95.62 89 ILE A O 1
ATOM 701 N N . GLN A 1 90 ? -3.294 -9.203 4.336 1.00 95.81 90 GLN A N 1
ATOM 702 C CA . GLN A 1 90 ? -2.610 -9.959 3.289 1.00 95.81 90 GLN A CA 1
ATOM 703 C C . GLN A 1 90 ? -2.474 -9.138 1.998 1.00 95.81 90 GLN A C 1
ATOM 705 O O . GLN A 1 90 ? -1.389 -9.082 1.416 1.00 95.81 90 GLN A O 1
ATOM 710 N N . SER A 1 91 ? -3.534 -8.438 1.592 1.00 95.88 91 SER A N 1
ATOM 711 C CA . SER A 1 91 ? -3.534 -7.567 0.409 1.00 95.88 91 SER A CA 1
ATOM 712 C C . SER A 1 91 ? -2.542 -6.403 0.540 1.00 95.88 91 SER A C 1
ATOM 714 O O . SER A 1 91 ? -1.782 -6.128 -0.391 1.00 95.88 91 SER A O 1
ATOM 716 N N . LEU A 1 92 ? -2.481 -5.755 1.711 1.00 96.44 92 LEU A N 1
ATOM 717 C CA . LEU A 1 92 ? -1.497 -4.707 2.017 1.00 96.44 92 LEU A CA 1
ATOM 718 C C . LEU A 1 92 ? -0.060 -5.217 1.898 1.00 96.44 92 LEU A C 1
ATOM 720 O O . LEU A 1 92 ? 0.792 -4.542 1.317 1.00 96.44 92 LEU A O 1
ATOM 724 N N . ASN A 1 93 ? 0.212 -6.408 2.432 1.00 95.38 93 ASN A N 1
ATOM 725 C CA . ASN A 1 93 ? 1.532 -7.024 2.341 1.00 95.38 93 ASN A CA 1
ATOM 726 C C . ASN A 1 93 ? 1.901 -7.355 0.889 1.00 95.38 93 ASN A C 1
ATOM 728 O O . ASN A 1 93 ? 3.026 -7.075 0.477 1.00 95.38 93 ASN A O 1
ATOM 732 N N . GLY A 1 94 ? 0.953 -7.867 0.098 1.00 96.50 94 GLY A N 1
ATOM 733 C CA . GLY A 1 94 ? 1.146 -8.108 -1.334 1.00 96.50 94 GLY A CA 1
ATOM 734 C C . GLY A 1 94 ? 1.521 -6.833 -2.095 1.00 96.50 94 GLY A C 1
ATOM 735 O O . GLY A 1 94 ? 2.531 -6.807 -2.801 1.00 96.50 94 GLY A O 1
ATOM 736 N N . LEU A 1 95 ? 0.782 -5.740 -1.879 1.00 97.44 95 LEU A N 1
ATOM 737 C CA . LEU A 1 95 ? 1.114 -4.439 -2.467 1.00 97.44 95 LEU A CA 1
ATOM 738 C C . LEU A 1 95 ? 2.478 -3.929 -1.995 1.00 97.44 95 LEU A C 1
ATOM 740 O O . LEU A 1 95 ? 3.278 -3.470 -2.805 1.00 97.44 95 LEU A O 1
ATOM 744 N N . ARG A 1 96 ? 2.811 -4.054 -0.708 1.00 96.75 96 ARG A N 1
ATOM 745 C CA . ARG A 1 96 ? 4.130 -3.644 -0.206 1.00 96.75 96 ARG A CA 1
ATOM 746 C C . ARG A 1 96 ? 5.266 -4.385 -0.917 1.00 96.75 96 ARG A C 1
ATOM 748 O O . ARG A 1 96 ? 6.263 -3.759 -1.274 1.00 96.75 96 ARG A O 1
ATOM 755 N N . ILE A 1 97 ? 5.112 -5.689 -1.145 1.00 95.75 97 ILE A N 1
ATOM 756 C CA . ILE A 1 97 ? 6.088 -6.502 -1.882 1.00 95.75 97 ILE A CA 1
ATOM 757 C C . ILE A 1 97 ? 6.203 -6.011 -3.329 1.00 95.75 97 ILE A C 1
ATOM 759 O O . ILE A 1 97 ? 7.313 -5.749 -3.786 1.00 95.75 97 ILE A O 1
ATOM 763 N N . MET A 1 98 ? 5.081 -5.800 -4.024 1.00 96.94 98 MET A N 1
ATOM 764 C CA . MET A 1 98 ? 5.092 -5.267 -5.393 1.00 96.94 98 MET A CA 1
ATOM 765 C C . MET A 1 98 ? 5.745 -3.883 -5.482 1.00 96.94 98 MET A C 1
ATOM 767 O O . MET A 1 98 ? 6.488 -3.617 -6.423 1.00 96.94 98 MET A O 1
ATOM 771 N N . ARG A 1 99 ? 5.516 -3.003 -4.499 1.00 97.56 99 ARG A N 1
ATOM 772 C CA . ARG A 1 99 ? 6.171 -1.689 -4.442 1.00 97.56 99 ARG A CA 1
ATOM 773 C C . ARG A 1 99 ? 7.675 -1.832 -4.267 1.00 97.56 99 ARG A C 1
ATOM 775 O O . ARG A 1 99 ? 8.433 -1.118 -4.914 1.00 97.56 99 ARG A O 1
ATOM 782 N N . ASN A 1 100 ? 8.114 -2.728 -3.386 1.00 96.44 100 ASN A N 1
ATOM 783 C CA . ASN A 1 100 ? 9.539 -2.975 -3.185 1.00 96.44 100 ASN A CA 1
ATOM 784 C C . 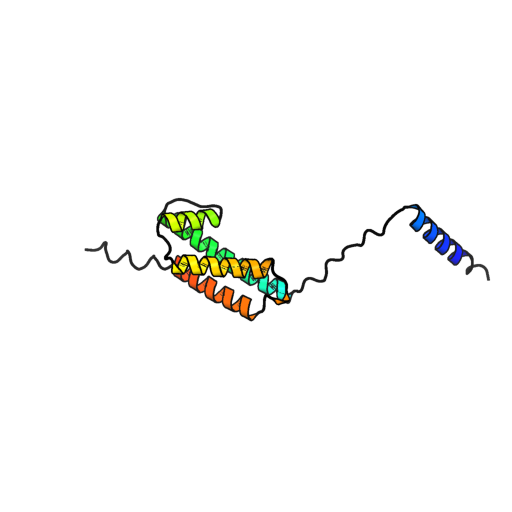ASN A 1 100 ? 10.187 -3.517 -4.462 1.00 96.44 100 ASN A C 1
ATOM 786 O O . ASN A 1 100 ? 11.272 -3.065 -4.814 1.00 96.44 100 ASN A O 1
ATOM 790 N N . LEU A 1 101 ? 9.498 -4.410 -5.176 1.00 95.62 101 LEU A N 1
ATOM 791 C CA . LEU A 1 101 ? 9.943 -4.907 -6.474 1.00 95.62 101 LEU A CA 1
ATOM 792 C C . LEU A 1 101 ? 10.049 -3.779 -7.509 1.00 95.62 101 LEU A C 1
ATOM 794 O O . LEU A 1 101 ? 11.038 -3.704 -8.222 1.00 95.62 101 LEU A O 1
ATOM 798 N N . ALA A 1 102 ? 9.077 -2.867 -7.559 1.00 95.88 102 ALA A N 1
ATOM 799 C CA . ALA A 1 102 ? 9.120 -1.735 -8.482 1.00 95.88 102 ALA A CA 1
ATOM 800 C C . ALA A 1 102 ? 10.301 -0.787 -8.207 1.00 95.88 102 ALA A C 1
ATOM 802 O O . ALA A 1 102 ? 10.919 -0.290 -9.139 1.00 95.88 102 ALA A O 1
ATOM 803 N N . VAL A 1 103 ? 10.598 -0.511 -6.933 1.00 96.19 103 VAL A N 1
ATOM 804 C CA . VAL A 1 103 ? 11.596 0.501 -6.541 1.00 96.19 103 VAL A CA 1
ATOM 805 C C . VAL A 1 103 ? 13.018 -0.061 -6.488 1.00 96.19 103 VAL A C 1
ATOM 807 O O . VAL A 1 103 ? 13.968 0.658 -6.783 1.00 96.19 103 VAL A O 1
ATOM 810 N N . HIS A 1 104 ? 13.178 -1.317 -6.074 1.00 94.44 104 HIS A N 1
ATOM 811 C CA . HIS A 1 104 ? 14.487 -1.918 -5.799 1.00 94.44 104 HIS A CA 1
ATOM 812 C C . HIS A 1 104 ? 14.791 -3.143 -6.663 1.00 94.44 104 HIS A C 1
ATOM 814 O O . HIS A 1 104 ? 15.918 -3.632 -6.640 1.00 94.44 104 HIS A O 1
ATOM 820 N N . GLY A 1 105 ? 13.796 -3.670 -7.377 1.00 92.25 105 GLY A N 1
ATOM 821 C CA . GLY A 1 105 ? 13.978 -4.802 -8.273 1.00 92.25 105 GLY A CA 1
ATOM 822 C C . GLY A 1 105 ? 14.685 -4.407 -9.570 1.00 92.25 105 GLY A C 1
ATOM 823 O O . GLY A 1 105 ? 14.773 -3.223 -9.910 1.00 92.25 105 GLY A O 1
ATOM 824 N N . PRO A 1 106 ? 15.194 -5.394 -10.319 1.00 91.31 106 PRO A N 1
ATOM 825 C CA . PRO A 1 106 ? 15.793 -5.139 -11.617 1.00 91.31 106 PRO A CA 1
ATOM 826 C C . PRO A 1 106 ? 14.736 -4.610 -12.611 1.00 91.31 106 PRO A C 1
ATOM 828 O O . PRO A 1 106 ? 13.590 -5.073 -12.598 1.00 91.31 106 PRO A O 1
ATOM 831 N N . PRO A 1 107 ? 15.107 -3.696 -13.532 1.00 84.94 107 PRO A N 1
ATOM 832 C CA . PRO A 1 107 ? 14.199 -3.111 -14.530 1.00 84.94 107 PRO A CA 1
ATOM 833 C C . PRO A 1 107 ? 13.349 -4.114 -15.321 1.00 84.94 107 PRO A C 1
ATOM 835 O O . PRO A 1 107 ? 12.219 -3.819 -15.708 1.00 84.94 107 PRO A O 1
ATOM 838 N N . THR A 1 108 ? 13.885 -5.312 -15.562 1.00 86.75 108 THR A N 1
ATOM 839 C CA . THR A 1 108 ? 13.251 -6.376 -16.351 1.00 86.75 108 THR A CA 1
ATOM 840 C C . THR A 1 108 ? 12.089 -7.064 -15.638 1.00 86.75 108 THR A C 1
ATOM 842 O O . THR A 1 108 ? 11.268 -7.701 -16.295 1.00 86.75 108 THR A O 1
ATOM 845 N N . GLU A 1 109 ? 11.984 -6.940 -14.315 1.00 89.12 109 GLU A N 1
ATOM 846 C CA . GLU A 1 109 ? 10.952 -7.615 -13.519 1.00 89.12 109 GLU A CA 1
ATOM 847 C C . GLU A 1 109 ? 9.679 -6.769 -13.344 1.00 89.12 109 GLU A C 1
ATOM 849 O O . GLU A 1 109 ? 8.618 -7.289 -12.979 1.00 89.12 109 GLU A O 1
ATOM 854 N N . PHE A 1 110 ? 9.728 -5.470 -13.664 1.00 93.06 110 PHE A N 1
ATOM 855 C CA . PHE A 1 110 ? 8.606 -4.555 -13.460 1.00 93.06 110 PHE A CA 1
ATOM 856 C C . PHE A 1 110 ? 8.030 -3.992 -14.770 1.00 93.06 110 PHE A C 1
ATOM 858 O O . PHE A 1 110 ? 8.421 -2.945 -15.287 1.00 93.06 110 PHE A O 1
ATOM 865 N N . SER A 1 111 ? 7.046 -4.712 -15.313 1.00 95.06 111 SER A N 1
ATOM 866 C CA . SER A 1 111 ? 6.358 -4.359 -16.557 1.00 95.06 111 SER A CA 1
ATOM 867 C C . SER A 1 111 ? 5.283 -3.275 -16.382 1.00 95.06 111 SER A C 1
ATOM 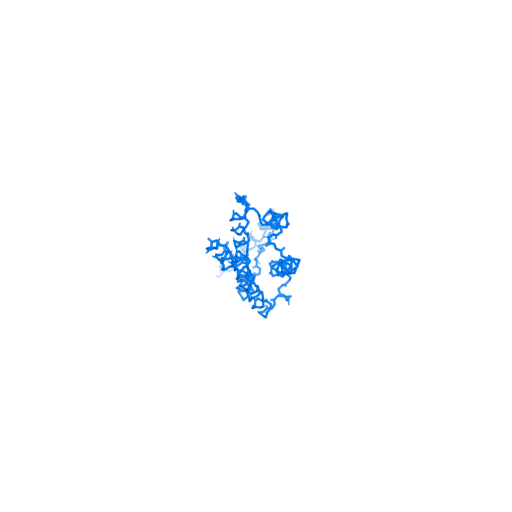869 O O . SER A 1 111 ? 4.799 -3.014 -15.280 1.00 95.06 111 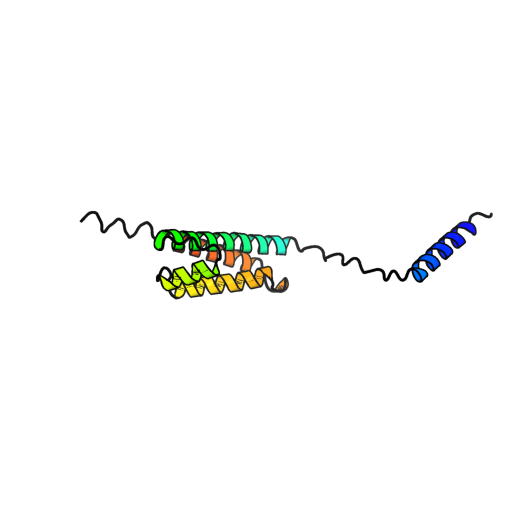SER A O 1
ATOM 871 N N . GLU A 1 112 ? 4.827 -2.698 -17.499 1.00 96.38 112 GLU A N 1
ATOM 872 C CA . GLU A 1 112 ? 3.662 -1.797 -17.530 1.00 96.38 112 GLU A CA 1
ATOM 873 C C . GLU A 1 112 ? 2.413 -2.447 -16.916 1.00 96.38 112 GLU A C 1
ATOM 875 O O . GLU A 1 112 ? 1.707 -1.829 -16.124 1.00 96.38 112 GLU A O 1
ATOM 880 N N . LYS A 1 113 ? 2.185 -3.731 -17.219 1.00 97.12 113 LYS A N 1
ATOM 881 C CA . LYS A 1 113 ? 1.067 -4.504 -16.671 1.00 97.12 113 LYS A CA 1
ATOM 882 C C . LYS A 1 113 ? 1.120 -4.559 -15.142 1.00 97.12 113 LYS A C 1
ATOM 884 O O . LYS A 1 113 ? 0.081 -4.403 -14.505 1.00 97.12 113 LYS A O 1
ATOM 889 N N . HIS A 1 114 ? 2.310 -4.734 -14.559 1.00 97.12 114 HIS A N 1
ATOM 890 C CA . HIS A 1 114 ? 2.487 -4.726 -13.104 1.00 97.12 114 HIS A CA 1
ATOM 891 C C . HIS A 1 114 ? 2.147 -3.355 -12.506 1.00 97.12 114 HIS A C 1
ATOM 893 O O . HIS A 1 114 ? 1.446 -3.297 -11.497 1.00 97.12 114 HIS A O 1
ATOM 899 N N . ALA A 1 115 ? 2.569 -2.260 -13.149 1.00 97.69 115 ALA A N 1
ATOM 900 C CA . ALA A 1 115 ? 2.233 -0.903 -12.716 1.00 97.69 115 ALA A CA 1
ATOM 901 C C . ALA A 1 115 ? 0.716 -0.649 -12.747 1.00 97.69 115 ALA A C 1
ATOM 903 O O . ALA A 1 115 ? 0.151 -0.175 -11.762 1.00 97.69 115 ALA A O 1
ATOM 904 N N . THR A 1 116 ? 0.032 -1.016 -13.836 1.00 98.19 116 THR A N 1
ATOM 905 C CA . THR A 1 116 ? -1.430 -0.875 -13.944 1.00 98.19 116 THR A CA 1
ATOM 906 C C . THR A 1 116 ? -2.159 -1.704 -12.888 1.00 98.19 116 THR A C 1
ATOM 908 O O . THR A 1 116 ? -3.039 -1.188 -12.202 1.00 98.19 116 THR A O 1
ATOM 911 N N . GLN A 1 117 ? -1.780 -2.975 -12.721 1.00 98.06 117 GLN A N 1
ATOM 912 C CA . GLN A 1 117 ? -2.378 -3.856 -11.714 1.00 98.06 117 GLN A CA 1
ATOM 913 C C . GLN A 1 117 ? -2.185 -3.306 -10.299 1.00 98.06 117 GLN A C 1
ATOM 915 O O . GLN A 1 117 ? -3.128 -3.308 -9.511 1.00 98.06 117 GLN A O 1
ATOM 920 N N . PHE A 1 118 ? -0.992 -2.789 -9.997 1.00 98.44 118 PHE A N 1
ATOM 921 C CA . PHE A 1 118 ? -0.709 -2.153 -8.717 1.00 98.44 118 PHE A CA 1
ATOM 922 C C . PHE A 1 118 ? -1.658 -0.984 -8.445 1.00 98.44 118 PHE A C 1
ATOM 924 O O . PHE A 1 118 ? -2.250 -0.922 -7.371 1.00 98.44 118 PHE A O 1
ATOM 931 N N . VAL A 1 119 ? -1.820 -0.071 -9.410 1.00 98.50 119 VAL A N 1
ATOM 932 C CA . VAL A 1 119 ? -2.672 1.119 -9.252 1.00 98.50 119 VAL A CA 1
ATOM 933 C C . VAL A 1 119 ? -4.126 0.722 -9.002 1.00 98.50 119 VAL A C 1
ATOM 935 O O . VAL A 1 119 ? -4.731 1.225 -8.061 1.00 98.50 119 VAL A O 1
ATOM 938 N N . VAL A 1 120 ? -4.659 -0.232 -9.770 1.00 98.38 120 VAL A N 1
ATOM 939 C CA . VAL A 1 120 ? -6.040 -0.716 -9.601 1.00 98.38 120 VAL A CA 1
ATOM 940 C C . VAL A 1 120 ? -6.257 -1.321 -8.211 1.00 98.38 120 VAL A C 1
ATOM 942 O O . VAL A 1 120 ? -7.235 -0.999 -7.538 1.00 98.38 120 VAL A O 1
ATOM 945 N N . LEU A 1 121 ? -5.337 -2.176 -7.754 1.00 98.12 121 LEU A N 1
ATOM 946 C CA . LEU A 1 121 ? -5.423 -2.800 -6.431 1.00 98.12 121 LEU A CA 1
ATOM 947 C C . LEU A 1 121 ? -5.276 -1.771 -5.300 1.00 98.12 121 LEU A C 1
ATOM 949 O O . LEU A 1 121 ? -5.990 -1.847 -4.300 1.00 98.12 121 LEU A O 1
ATOM 953 N N . ALA A 1 122 ? -4.385 -0.793 -5.464 1.00 98.44 122 ALA A N 1
ATOM 954 C CA . ALA A 1 122 ? -4.209 0.301 -4.517 1.00 98.44 122 ALA A CA 1
ATOM 955 C C . ALA A 1 122 ? -5.474 1.169 -4.407 1.00 98.44 122 ALA A C 1
ATOM 957 O O . ALA A 1 122 ? -5.916 1.451 -3.294 1.00 98.44 122 ALA A O 1
ATOM 958 N N . ASP A 1 123 ? -6.095 1.541 -5.529 1.00 98.19 123 ASP A N 1
ATOM 959 C CA . ASP A 1 123 ? -7.324 2.345 -5.544 1.00 98.19 123 ASP A CA 1
ATOM 960 C C . ASP A 1 123 ? -8.510 1.585 -4.918 1.00 98.19 123 ASP A C 1
ATOM 962 O O . ASP A 1 123 ? -9.282 2.153 -4.134 1.00 98.19 123 ASP A O 1
ATOM 966 N N . ALA A 1 124 ? -8.627 0.279 -5.187 1.00 97.06 124 ALA A N 1
ATOM 967 C CA . ALA A 1 124 ? -9.622 -0.578 -4.542 1.00 97.06 124 ALA A CA 1
ATOM 968 C C . ALA A 1 124 ? -9.426 -0.614 -3.017 1.00 97.06 124 ALA A C 1
ATOM 970 O O . ALA A 1 124 ? -10.383 -0.474 -2.253 1.00 97.06 124 ALA A O 1
ATOM 971 N N . LEU A 1 125 ? -8.181 -0.736 -2.558 1.00 96.44 125 LEU A N 1
ATOM 972 C CA . LEU A 1 125 ? -7.871 -0.775 -1.136 1.00 96.44 125 LEU A CA 1
ATOM 973 C C . LEU A 1 125 ? -8.107 0.572 -0.442 1.00 96.44 125 LEU A C 1
ATOM 975 O O . LEU A 1 125 ? -8.666 0.593 0.650 1.00 96.44 125 LEU A O 1
ATOM 979 N N . VAL A 1 126 ? -7.754 1.694 -1.077 1.00 97.06 126 VAL A N 1
ATOM 980 C CA . VAL A 1 126 ? -8.095 3.041 -0.584 1.00 97.06 126 VAL A CA 1
ATOM 981 C C . VAL A 1 126 ? -9.608 3.178 -0.422 1.00 97.06 126 VAL A C 1
ATOM 983 O O . VAL A 1 126 ? -10.081 3.643 0.614 1.00 97.06 126 VAL A O 1
ATOM 986 N N . THR A 1 127 ? -10.374 2.711 -1.409 1.00 95.69 127 THR A N 1
ATOM 987 C CA . THR A 1 127 ? -11.840 2.720 -1.345 1.00 95.69 127 THR A CA 1
ATOM 988 C C . THR A 1 127 ? -12.337 1.925 -0.138 1.00 95.69 127 THR A C 1
ATOM 990 O O . THR A 1 127 ? -13.119 2.450 0.652 1.00 95.69 127 THR A O 1
ATOM 993 N N . LEU A 1 128 ? -11.831 0.704 0.069 1.00 93.62 128 LEU A N 1
ATOM 994 C CA . LEU A 1 128 ? -12.189 -0.147 1.212 1.00 93.62 128 LEU A CA 1
ATOM 995 C C . LEU A 1 128 ? -11.818 0.476 2.567 1.00 93.62 128 LEU A C 1
ATOM 997 O O . LEU A 1 128 ? -12.600 0.408 3.519 1.00 93.62 128 LEU A O 1
ATOM 1001 N N . LEU A 1 129 ? -10.643 1.104 2.664 1.00 92.50 129 LEU A N 1
ATOM 1002 C CA . LEU A 1 129 ? -10.192 1.788 3.878 1.00 92.50 129 LEU A CA 1
ATOM 1003 C C . LEU A 1 129 ? -11.092 2.983 4.223 1.00 92.50 129 LEU A C 1
ATOM 1005 O O . LEU A 1 129 ? -11.328 3.237 5.406 1.00 92.50 129 LEU A O 1
ATOM 1009 N N . ASN A 1 130 ? -11.675 3.634 3.218 1.00 91.75 130 ASN A N 1
ATOM 1010 C CA . ASN A 1 130 ? -12.578 4.769 3.400 1.00 91.75 130 ASN A CA 1
ATOM 1011 C C . ASN A 1 130 ? -14.053 4.358 3.608 1.00 91.75 130 ASN A C 1
ATOM 1013 O O . ASN A 1 130 ? -14.832 5.129 4.169 1.00 91.75 130 ASN A O 1
ATOM 1017 N N . PHE A 1 131 ? -14.467 3.146 3.210 1.00 83.56 131 PHE A N 1
ATOM 1018 C CA . PHE A 1 131 ? -15.887 2.757 3.101 1.00 83.56 131 PHE A CA 1
ATOM 1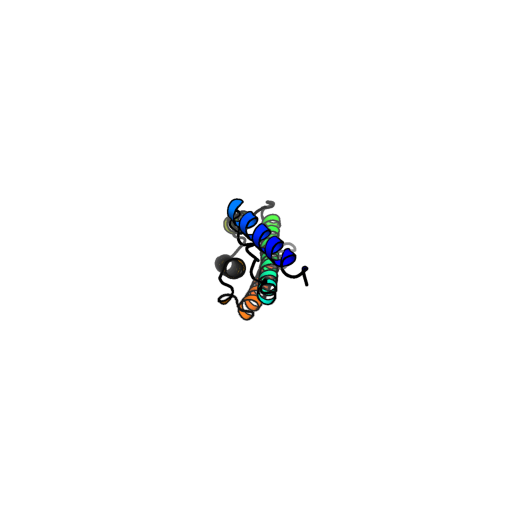019 C C . PHE A 1 131 ? -16.650 2.503 4.425 1.00 83.56 131 PHE A C 1
ATOM 1021 O O . PHE A 1 131 ? -17.712 1.889 4.426 1.00 83.56 131 PHE A O 1
ATOM 1028 N N . ARG A 1 132 ? -16.184 2.987 5.583 1.00 61.53 132 ARG A N 1
ATOM 1029 C CA . ARG A 1 132 ? -16.840 2.731 6.890 1.00 61.53 132 ARG A CA 1
ATOM 1030 C C . ARG A 1 132 ? -17.814 3.826 7.352 1.00 61.53 132 ARG A C 1
ATOM 1032 O O . ARG A 1 132 ? -18.307 3.753 8.473 1.00 61.53 132 ARG A O 1
ATOM 1039 N N . LYS A 1 133 ? -18.104 4.832 6.518 1.00 54.06 133 LYS A N 1
ATOM 1040 C CA . LYS A 1 133 ? -19.014 5.939 6.875 1.00 54.06 133 LYS A CA 1
ATOM 1041 C C . LYS A 1 133 ? -20.511 5.610 6.764 1.00 54.06 133 LYS A C 1
ATOM 1043 O O . LYS A 1 133 ? -21.303 6.325 7.357 1.00 54.06 133 LYS A O 1
ATOM 1048 N N . LEU A 1 134 ? -20.903 4.549 6.051 1.00 52.09 134 LEU A N 1
ATOM 1049 C CA . LEU A 1 134 ? -22.314 4.320 5.688 1.00 52.09 134 LEU A CA 1
ATOM 1050 C C . LEU A 1 134 ? -23.070 3.317 6.581 1.00 52.09 134 LEU A C 1
ATOM 1052 O O . LEU A 1 134 ? -24.293 3.336 6.590 1.00 52.09 134 LEU A O 1
ATOM 1056 N N . GLY A 1 135 ? -22.378 2.460 7.340 1.00 50.41 135 GLY A N 1
ATOM 1057 C CA . GLY A 1 135 ? -23.028 1.404 8.136 1.00 50.41 135 GLY A CA 1
ATOM 1058 C C . GLY A 1 135 ? -23.475 1.815 9.545 1.00 50.41 135 GLY A C 1
ATOM 1059 O O . GLY A 1 135 ? -24.414 1.237 10.071 1.00 50.41 135 GLY A O 1
ATOM 1060 N N . ASN A 1 136 ? -22.846 2.828 10.152 1.00 48.62 136 ASN A N 1
ATOM 1061 C CA . ASN A 1 136 ? -23.074 3.175 11.566 1.00 48.62 136 ASN A CA 1
ATOM 1062 C C . ASN A 1 136 ? -24.107 4.295 11.793 1.00 48.62 136 ASN A C 1
ATOM 1064 O O . ASN A 1 136 ? -24.316 4.688 12.935 1.00 48.62 136 ASN A O 1
ATOM 1068 N N . GLN A 1 137 ? -24.739 4.834 10.745 1.00 52.31 137 GLN A N 1
ATOM 1069 C CA . GLN A 1 137 ? -25.809 5.833 10.907 1.00 52.31 137 GLN A CA 1
ATOM 1070 C C . GLN A 1 137 ? -27.210 5.212 11.036 1.00 52.31 137 GLN A C 1
ATOM 1072 O O . GLN A 1 137 ? -28.134 5.913 11.423 1.00 52.31 137 GLN A O 1
ATOM 1077 N N . ALA A 1 138 ? -27.374 3.911 10.775 1.00 54.72 138 ALA A N 1
ATOM 1078 C CA . ALA A 1 138 ? -28.678 3.245 10.848 1.00 54.72 138 ALA A CA 1
ATOM 1079 C C . ALA A 1 138 ? -29.065 2.751 12.261 1.00 54.72 138 ALA A C 1
ATOM 1081 O O . ALA A 1 138 ? -30.206 2.353 12.464 1.00 54.72 138 ALA A O 1
ATOM 1082 N N . GLU A 1 139 ? -28.153 2.780 13.241 1.00 55.44 139 GLU A N 1
ATOM 1083 C CA . GLU A 1 139 ? -28.384 2.227 14.593 1.00 55.44 139 GLU A CA 1
ATOM 1084 C C . GLU A 1 139 ? -28.532 3.299 15.697 1.00 55.44 139 GLU A C 1
ATOM 1086 O O . GLU A 1 139 ? -28.546 2.976 16.883 1.00 55.44 139 GLU A O 1
ATOM 1091 N N . HIS A 1 140 ? -28.646 4.584 15.341 1.00 54.91 140 HIS A N 1
ATOM 1092 C CA . HIS A 1 140 ? -28.813 5.684 16.310 1.00 54.91 140 HIS A CA 1
ATOM 1093 C C . HIS A 1 140 ? -30.111 6.496 16.161 1.00 54.91 140 HIS A C 1
ATOM 1095 O O . HIS A 1 140 ? -30.260 7.521 16.820 1.00 54.91 140 HIS A O 1
ATOM 1101 N N . GLU A 1 141 ? -31.075 6.017 15.368 1.00 53.19 141 GLU A N 1
ATOM 1102 C CA . GLU A 1 141 ? -32.425 6.608 15.264 1.00 53.19 141 GLU A CA 1
ATOM 1103 C C . GLU A 1 141 ? -33.548 5.675 15.778 1.00 53.19 141 GLU A C 1
ATOM 1105 O O . GLU A 1 141 ? -34.708 5.850 15.409 1.00 53.19 141 GLU A O 1
ATOM 1110 N N . GLY A 1 142 ? -33.223 4.687 16.625 1.00 53.81 142 GLY A N 1
ATOM 1111 C CA . GLY A 1 142 ? -34.184 3.745 17.226 1.00 53.81 142 GLY A CA 1
ATOM 1112 C C . GLY A 1 142 ? -34.324 3.893 18.732 1.00 53.81 142 GLY A C 1
ATOM 1113 O O . GLY A 1 142 ? -33.269 3.942 19.403 1.00 53.81 142 GLY A O 1
#